Protein AF-N4XD09-F1 (afdb_monomer_lite)

Sequence (118 aa):
MFLLEDLKALATVKLQQNLQDLWASESFPECVREVYATTLENDCAMRSAVIEVATEHVSELGRKILFKDLIREGGDFPVDYFTNVVFPQRP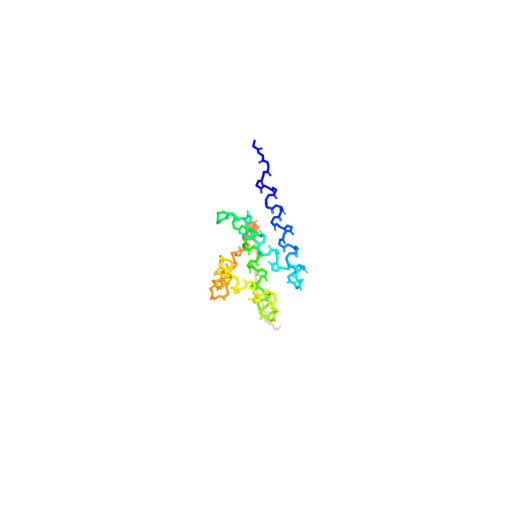AGSTHSQPSGLFGSTLGGTNRTHPTWR

Organism: Cochliobolus heterostrophus (strain C4 / ATCC 48331 / race T) (NCBI:txid665024)

pLDDT: mean 79.76, std 20.69, range [39.84, 96.56]

Radius of gyration: 25.84 Å; chains: 1; bounding box: 58×30×82 Å

Structure (mmCIF, N/CA/C/O backbone):
data_AF-N4XD09-F1
#
_entry.id   AF-N4XD09-F1
#
loop_
_atom_site.group_PDB
_atom_site.id
_atom_site.type_symbol
_atom_site.label_atom_id
_atom_site.label_alt_id
_atom_site.label_comp_id
_atom_site.label_asym_id
_atom_site.label_entity_id
_atom_site.label_seq_id
_atom_site.pdbx_PDB_ins_code
_atom_site.Cartn_x
_atom_site.Cartn_y
_atom_site.Cartn_z
_atom_site.occupancy
_atom_site.B_iso_or_equiv
_atom_site.auth_seq_id
_atom_site.auth_comp_id
_atom_site.auth_asym_id
_atom_site.auth_atom_id
_atom_site.pdbx_PDB_model_num
ATOM 1 N N . MET A 1 1 ? 26.152 14.742 -10.074 1.00 54.75 1 MET A N 1
ATOM 2 C CA . MET A 1 1 ? 25.471 13.715 -9.260 1.00 54.75 1 MET A CA 1
ATOM 3 C C . MET A 1 1 ? 24.268 14.393 -8.632 1.00 54.75 1 MET A C 1
ATOM 5 O O . MET A 1 1 ? 24.457 15.410 -7.981 1.00 54.75 1 MET A O 1
ATOM 9 N N . PHE A 1 2 ? 23.051 13.954 -8.946 1.00 59.62 2 PHE A N 1
ATOM 10 C CA . PHE A 1 2 ? 21.833 14.573 -8.412 1.00 59.62 2 PHE A CA 1
ATOM 11 C C . PHE A 1 2 ? 21.530 13.975 -7.027 1.00 59.62 2 PHE A C 1
ATOM 13 O O . PHE A 1 2 ? 21.735 12.778 -6.845 1.00 59.62 2 PHE A O 1
ATOM 20 N N . LEU A 1 3 ? 21.050 14.782 -6.072 1.00 70.50 3 LEU A N 1
ATOM 21 C CA . LEU A 1 3 ? 20.644 14.384 -4.703 1.00 70.50 3 LEU A CA 1
ATOM 22 C C . LEU A 1 3 ? 19.355 13.527 -4.686 1.00 70.50 3 LEU A C 1
ATOM 24 O O . LEU A 1 3 ? 18.468 13.714 -3.858 1.00 70.50 3 LEU A O 1
ATOM 28 N N . LEU A 1 4 ? 19.198 12.629 -5.660 1.00 79.88 4 LEU A N 1
ATOM 29 C CA . LEU A 1 4 ? 17.957 11.887 -5.877 1.00 79.88 4 LEU A CA 1
ATOM 30 C C . LEU A 1 4 ? 17.705 10.850 -4.783 1.00 79.88 4 LEU A C 1
ATOM 32 O O . LEU A 1 4 ? 16.552 10.648 -4.420 1.00 79.88 4 LEU A O 1
ATOM 36 N N . GLU A 1 5 ? 18.753 10.250 -4.218 1.00 83.56 5 GLU A N 1
ATOM 37 C CA . GLU A 1 5 ? 18.604 9.246 -3.156 1.00 83.56 5 GLU A CA 1
ATOM 38 C C . GLU A 1 5 ? 18.064 9.859 -1.858 1.00 83.56 5 GLU A C 1
ATOM 40 O O . GLU A 1 5 ? 17.092 9.357 -1.295 1.00 83.56 5 GLU A O 1
ATOM 45 N N . ASP A 1 6 ? 18.599 11.008 -1.434 1.00 85.75 6 ASP A N 1
ATOM 46 C CA . ASP A 1 6 ? 18.105 11.712 -0.243 1.00 85.75 6 ASP A CA 1
ATOM 47 C C . ASP A 1 6 ? 16.664 12.206 -0.438 1.00 85.75 6 ASP A C 1
ATOM 49 O O . ASP A 1 6 ? 15.851 12.179 0.489 1.00 85.75 6 ASP A O 1
ATOM 53 N N . LEU A 1 7 ? 16.316 12.617 -1.663 1.00 88.00 7 LEU A N 1
ATOM 54 C CA . LEU A 1 7 ? 14.951 13.008 -1.999 1.00 88.00 7 LEU A CA 1
ATOM 55 C C . LEU A 1 7 ? 13.988 11.815 -1.948 1.00 88.00 7 LEU A C 1
ATOM 57 O O . LEU A 1 7 ? 12.892 11.954 -1.406 1.00 88.00 7 LEU A O 1
ATOM 61 N N . LYS A 1 8 ? 14.382 10.650 -2.477 1.00 86.81 8 LYS A N 1
ATOM 62 C CA . LYS A 1 8 ? 13.588 9.414 -2.402 1.00 86.81 8 LYS A CA 1
ATOM 63 C C . LYS A 1 8 ? 13.378 8.970 -0.960 1.00 86.81 8 LYS A C 1
ATOM 65 O O . LYS A 1 8 ? 12.253 8.638 -0.585 1.00 86.81 8 LYS A O 1
ATOM 70 N N . ALA A 1 9 ? 14.432 9.013 -0.147 1.00 88.56 9 ALA A N 1
ATOM 71 C CA . ALA A 1 9 ? 14.349 8.695 1.272 1.00 88.56 9 ALA A CA 1
ATOM 72 C C . ALA A 1 9 ? 13.366 9.636 1.985 1.00 88.56 9 ALA A C 1
ATOM 74 O O . ALA A 1 9 ? 12.435 9.175 2.645 1.00 88.56 9 ALA A O 1
ATOM 75 N N . LEU A 1 10 ? 13.495 10.951 1.775 1.00 90.75 10 LEU A N 1
ATOM 76 C CA . LEU A 1 10 ? 12.583 11.938 2.355 1.00 90.75 10 LEU A CA 1
ATOM 77 C C . LEU A 1 10 ? 11.135 11.744 1.878 1.00 90.75 10 LEU A C 1
ATOM 79 O O . LEU A 1 10 ? 10.208 11.819 2.682 1.00 90.75 10 LEU A O 1
ATOM 83 N N . ALA A 1 11 ? 10.926 11.488 0.586 1.00 90.44 11 ALA A N 1
ATOM 84 C CA . ALA A 1 11 ? 9.601 11.230 0.031 1.00 90.44 11 ALA A CA 1
ATOM 85 C C . ALA A 1 11 ? 8.970 9.967 0.634 1.00 90.44 11 ALA A C 1
ATOM 87 O O . ALA A 1 11 ? 7.790 9.987 0.974 1.00 90.44 11 ALA A O 1
ATOM 88 N N . THR A 1 12 ? 9.761 8.910 0.833 1.00 91.62 12 THR A N 1
ATOM 89 C CA . THR A 1 12 ? 9.307 7.658 1.453 1.00 91.62 12 THR A CA 1
ATOM 90 C C . THR A 1 12 ? 8.887 7.879 2.902 1.00 91.62 12 THR A C 1
ATOM 92 O O . THR A 1 12 ? 7.807 7.444 3.287 1.00 91.62 12 THR A O 1
ATOM 95 N N . VAL A 1 13 ? 9.673 8.625 3.685 1.00 92.88 13 VAL A N 1
ATOM 96 C CA . VAL A 1 13 ? 9.310 8.969 5.072 1.00 92.88 13 VAL A CA 1
ATOM 97 C C . VAL A 1 13 ? 7.992 9.746 5.116 1.00 92.88 13 VAL A C 1
ATOM 99 O O . VAL A 1 13 ? 7.105 9.430 5.908 1.00 92.88 13 VAL A O 1
ATOM 102 N N . LYS A 1 14 ? 7.821 10.737 4.232 1.00 94.38 14 LYS A N 1
ATOM 103 C CA . LYS A 1 14 ? 6.578 11.522 4.161 1.00 94.38 14 LYS A CA 1
ATOM 104 C C . LYS A 1 14 ? 5.388 10.673 3.716 1.00 94.38 14 LYS A C 1
ATOM 106 O O . LYS A 1 14 ? 4.284 10.876 4.211 1.00 94.38 14 LYS A O 1
ATOM 111 N N . LEU A 1 15 ? 5.599 9.733 2.795 1.00 93.44 15 LEU A 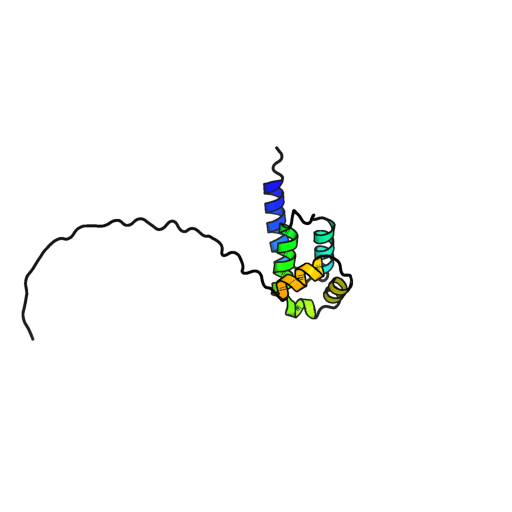N 1
ATOM 112 C CA . LEU A 1 15 ? 4.575 8.780 2.383 1.00 93.44 15 LEU A CA 1
ATOM 113 C C . LEU A 1 15 ? 4.166 7.885 3.555 1.00 93.44 15 LEU A C 1
ATOM 115 O O . LEU A 1 15 ? 2.979 7.791 3.833 1.00 93.44 15 LEU A O 1
ATOM 119 N N . GLN A 1 16 ? 5.124 7.289 4.269 1.00 93.62 16 GLN A N 1
ATOM 120 C CA . GLN A 1 16 ? 4.854 6.419 5.417 1.00 93.62 16 GLN A CA 1
ATOM 121 C C . GLN A 1 16 ? 4.022 7.139 6.484 1.00 93.62 16 GLN A C 1
ATOM 123 O O . GLN A 1 16 ? 3.039 6.587 6.969 1.00 93.62 16 GLN A O 1
ATOM 128 N N . GLN A 1 17 ? 4.356 8.396 6.787 1.00 94.94 17 GLN A N 1
ATOM 129 C CA . GLN A 1 17 ? 3.587 9.199 7.734 1.00 94.94 17 GLN A CA 1
ATOM 130 C C . GLN A 1 17 ? 2.149 9.446 7.254 1.00 94.94 17 GLN A C 1
ATOM 132 O O . GLN A 1 17 ? 1.204 9.221 8.002 1.00 94.94 17 GLN A O 1
ATOM 137 N N . ASN A 1 18 ? 1.963 9.816 5.983 1.00 95.00 18 ASN A N 1
ATOM 138 C CA . ASN A 1 18 ? 0.621 9.982 5.420 1.00 95.00 18 ASN A CA 1
ATOM 139 C C . ASN A 1 18 ? -0.174 8.669 5.391 1.00 95.00 18 ASN A C 1
ATOM 141 O O . ASN A 1 18 ? -1.383 8.693 5.596 1.00 95.00 18 ASN A O 1
ATOM 145 N N . LEU A 1 19 ? 0.473 7.530 5.127 1.00 95.56 19 LEU A N 1
ATOM 146 C CA . LEU A 1 19 ? -0.186 6.224 5.138 1.00 95.56 19 LEU A CA 1
ATOM 147 C C . LEU A 1 19 ? -0.684 5.879 6.547 1.00 95.56 19 LEU A C 1
ATOM 149 O O . LEU A 1 19 ? -1.818 5.432 6.682 1.00 95.56 19 LEU A O 1
ATOM 153 N N . GLN A 1 20 ? 0.114 6.150 7.582 1.00 94.19 20 GLN A N 1
ATOM 154 C CA . GLN A 1 20 ? -0.280 5.961 8.982 1.00 94.19 20 GLN A CA 1
ATOM 155 C C . GLN A 1 20 ? -1.472 6.847 9.388 1.00 94.19 20 GLN A C 1
ATOM 157 O O . GLN A 1 20 ? -2.361 6.401 10.109 1.00 94.19 20 GLN A O 1
ATOM 162 N N . ASP A 1 21 ? -1.555 8.072 8.870 1.00 94.38 21 ASP A N 1
ATOM 163 C CA . ASP A 1 21 ? -2.669 8.977 9.179 1.00 94.38 21 ASP A CA 1
ATOM 164 C C . ASP A 1 21 ? -3.935 8.682 8.346 1.00 94.38 21 ASP A C 1
ATOM 166 O O . ASP A 1 21 ? -5.057 8.947 8.785 1.00 94.38 21 ASP A O 1
ATOM 170 N N . LEU A 1 22 ? -3.775 8.149 7.127 1.00 95.62 22 LEU A N 1
ATOM 171 C CA . LEU A 1 22 ? -4.838 8.075 6.114 1.00 95.62 22 LEU A CA 1
ATOM 172 C C . LEU A 1 22 ? -5.170 6.655 5.634 1.00 95.62 22 LEU A C 1
ATOM 174 O O . LEU A 1 22 ? -5.941 6.513 4.681 1.00 95.62 22 LEU A O 1
ATOM 178 N N . TRP A 1 23 ? -4.678 5.593 6.279 1.00 95.69 23 TRP A N 1
ATOM 179 C CA . TRP A 1 23 ? -5.008 4.205 5.904 1.00 95.69 23 TRP A CA 1
ATOM 180 C C . TRP A 1 23 ? -6.521 3.927 5.925 1.00 95.69 23 TRP A C 1
ATOM 182 O O . TRP A 1 23 ? -7.046 3.130 5.143 1.00 95.69 23 TRP A O 1
ATOM 192 N N . ALA A 1 24 ? -7.254 4.614 6.806 1.00 93.31 24 ALA A N 1
ATOM 193 C CA . ALA A 1 24 ? -8.700 4.493 6.939 1.00 93.31 24 ALA A CA 1
ATOM 194 C C . ALA A 1 24 ? -9.477 5.310 5.890 1.00 93.31 24 ALA A C 1
ATOM 196 O O . ALA A 1 24 ? -10.703 5.189 5.818 1.00 93.31 24 ALA A O 1
ATOM 197 N N . SER A 1 25 ? -8.802 6.089 5.045 1.00 95.62 25 SER A N 1
ATOM 198 C CA . SER A 1 25 ? -9.429 6.817 3.941 1.00 95.62 25 SER A CA 1
ATOM 199 C C . SER A 1 25 ? -9.980 5.862 2.875 1.00 95.62 25 SER A C 1
ATOM 201 O O . SER A 1 25 ? -9.555 4.709 2.748 1.00 95.62 25 SER A O 1
ATOM 203 N N . GLU A 1 26 ? -10.943 6.340 2.091 1.00 93.31 26 GLU A N 1
ATOM 204 C CA . GLU A 1 26 ? -11.386 5.664 0.867 1.00 93.31 26 GLU A CA 1
ATOM 205 C C . GLU A 1 26 ? -10.335 5.741 -0.241 1.00 93.31 26 GLU A C 1
ATOM 207 O O . GLU A 1 26 ? -10.334 4.874 -1.097 1.00 93.31 26 GLU A O 1
ATOM 212 N N . SER A 1 27 ? -9.412 6.710 -0.177 1.00 94.12 27 SER A N 1
ATOM 213 C CA . SER A 1 27 ? -8.328 6.912 -1.152 1.00 94.12 27 SER A CA 1
ATOM 214 C C . SER A 1 27 ? -7.108 6.011 -0.944 1.00 94.12 27 SER A C 1
ATOM 216 O O . SER A 1 27 ? -6.137 6.091 -1.698 1.00 94.12 27 SER A O 1
ATOM 218 N N . PHE A 1 28 ? -7.089 5.217 0.130 1.00 95.62 28 PHE A N 1
ATOM 219 C CA . PHE A 1 28 ? -5.954 4.352 0.438 1.00 95.62 28 PHE A CA 1
ATOM 220 C C . PHE A 1 28 ? -5.701 3.310 -0.669 1.00 95.62 28 PHE A C 1
ATOM 222 O O . PHE A 1 28 ? -4.561 3.221 -1.121 1.00 95.62 28 PHE A O 1
ATOM 229 N N . PRO A 1 29 ? -6.711 2.582 -1.192 1.00 95.56 29 PRO A N 1
ATOM 230 C CA . PRO A 1 29 ? -6.513 1.645 -2.298 1.00 95.56 29 PRO A CA 1
ATOM 231 C C . PRO A 1 29 ? -5.973 2.296 -3.577 1.00 95.56 29 PRO A C 1
ATOM 233 O O . PRO A 1 29 ? -5.094 1.726 -4.219 1.00 95.56 29 PRO A O 1
ATOM 236 N N . GLU A 1 30 ? -6.432 3.501 -3.932 1.00 95.50 30 GLU A N 1
ATOM 237 C CA . GLU A 1 30 ? -5.870 4.273 -5.048 1.00 95.50 30 GLU A CA 1
ATOM 238 C C . GLU A 1 30 ? -4.383 4.565 -4.836 1.00 95.50 30 GLU A C 1
ATOM 240 O O . GLU A 1 30 ? -3.593 4.427 -5.768 1.00 95.50 30 GLU A O 1
ATOM 245 N N . CYS A 1 31 ? -3.991 4.931 -3.614 1.00 95.69 31 CYS A N 1
ATOM 246 C CA . CYS A 1 31 ? -2.589 5.161 -3.277 1.00 95.69 31 CYS A CA 1
ATOM 247 C C . CYS A 1 31 ? -1.755 3.884 -3.434 1.00 95.69 31 CYS A C 1
ATOM 249 O O . CYS A 1 31 ? -0.678 3.937 -4.025 1.00 95.69 31 CYS A O 1
ATOM 251 N N . VAL A 1 32 ? -2.267 2.732 -2.983 1.00 95.88 32 VAL A N 1
ATOM 252 C CA . VAL A 1 32 ? -1.597 1.439 -3.188 1.00 95.88 32 VAL A CA 1
ATOM 253 C C . VAL A 1 32 ? -1.397 1.159 -4.676 1.00 95.88 32 VAL A C 1
ATOM 255 O O . VAL A 1 32 ? -0.286 0.814 -5.084 1.00 95.88 32 VAL A O 1
ATOM 258 N N . ARG A 1 33 ? -2.439 1.355 -5.496 1.00 95.38 33 ARG A N 1
ATOM 259 C CA . ARG A 1 33 ? -2.346 1.177 -6.951 1.00 95.38 33 ARG A CA 1
ATOM 260 C C . ARG A 1 33 ? -1.268 2.060 -7.564 1.00 95.38 33 ARG A C 1
ATOM 262 O O . ARG A 1 33 ? -0.454 1.564 -8.335 1.00 95.38 33 ARG A O 1
ATOM 269 N N . GLU A 1 34 ? -1.233 3.338 -7.201 1.00 95.06 34 GLU A N 1
ATOM 270 C CA . GLU A 1 34 ? -0.248 4.282 -7.734 1.00 95.06 34 GLU A CA 1
ATOM 271 C C . GLU A 1 34 ? 1.179 3.896 -7.333 1.00 95.06 34 GLU A C 1
ATOM 273 O O . GLU A 1 34 ? 2.080 3.884 -8.173 1.00 95.06 34 GLU A O 1
ATOM 278 N N . VAL A 1 35 ? 1.393 3.514 -6.069 1.00 94.31 35 VAL A N 1
ATOM 279 C CA 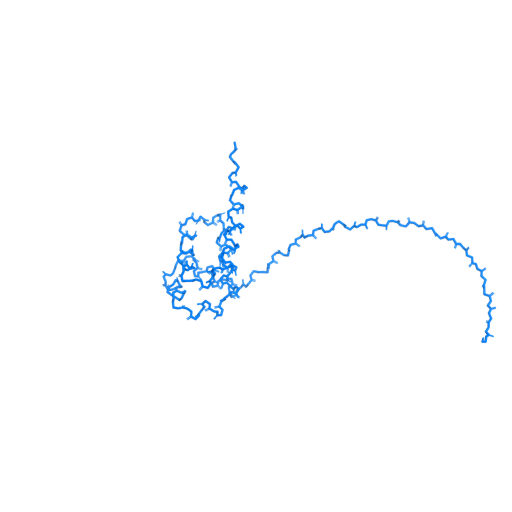. VAL A 1 35 ? 2.707 3.063 -5.592 1.00 94.31 35 VAL A CA 1
ATOM 280 C C . VAL A 1 35 ? 3.167 1.854 -6.398 1.00 94.31 35 VAL A C 1
ATOM 282 O O . VAL A 1 35 ? 4.277 1.861 -6.924 1.00 94.31 35 VAL A O 1
ATOM 285 N N . TYR A 1 36 ? 2.319 0.841 -6.567 1.00 94.19 36 TYR A N 1
ATOM 286 C CA . TYR A 1 36 ? 2.680 -0.364 -7.316 1.00 94.19 36 TYR A CA 1
ATOM 287 C C . TYR A 1 36 ? 2.820 -0.132 -8.828 1.00 94.19 36 TYR A C 1
ATOM 289 O O . TYR A 1 36 ? 3.619 -0.812 -9.467 1.00 94.19 36 TYR A O 1
ATOM 297 N N . ALA A 1 37 ? 2.116 0.849 -9.395 1.00 92.62 37 ALA A N 1
ATOM 298 C CA . ALA A 1 37 ? 2.243 1.218 -10.804 1.00 92.62 37 ALA A CA 1
ATOM 299 C C . ALA A 1 37 ? 3.520 2.021 -11.111 1.00 92.62 37 ALA A C 1
ATOM 301 O O . ALA A 1 37 ? 4.056 1.925 -12.214 1.00 92.62 37 ALA A O 1
ATOM 302 N N . THR A 1 38 ? 4.005 2.821 -10.156 1.00 90.31 38 THR A N 1
ATOM 303 C CA . THR A 1 38 ? 5.111 3.774 -10.374 1.00 90.31 38 THR A CA 1
ATOM 304 C C . THR A 1 38 ? 6.455 3.320 -9.817 1.00 90.31 38 THR A C 1
ATOM 306 O O . THR A 1 38 ? 7.496 3.832 -10.235 1.00 90.31 38 THR A O 1
ATOM 309 N N . THR A 1 39 ? 6.464 2.357 -8.897 1.00 87.62 39 THR A N 1
ATOM 310 C CA . THR A 1 39 ? 7.697 1.822 -8.307 1.00 87.62 39 THR A CA 1
ATOM 311 C C . THR A 1 39 ? 8.106 0.526 -8.989 1.00 87.62 39 THR A C 1
ATOM 313 O O . THR A 1 39 ? 7.291 -0.371 -9.197 1.00 87.62 39 THR A O 1
ATOM 316 N N . LEU A 1 40 ? 9.387 0.426 -9.341 1.00 79.75 40 LEU A N 1
ATOM 317 C CA . LEU A 1 40 ? 9.980 -0.808 -9.851 1.00 79.75 40 LEU A CA 1
ATOM 318 C C . LEU A 1 40 ? 10.249 -1.773 -8.692 1.00 79.75 40 LEU A C 1
ATOM 320 O O . LEU A 1 40 ? 10.513 -1.342 -7.574 1.00 79.75 40 LEU A O 1
ATOM 324 N N . GLU A 1 41 ? 10.299 -3.071 -8.982 1.00 74.19 41 GLU A N 1
ATOM 325 C CA . GLU A 1 41 ? 10.596 -4.134 -8.005 1.00 74.19 41 GLU A CA 1
ATOM 326 C C . GLU A 1 41 ? 11.968 -3.986 -7.315 1.00 74.19 41 GLU A C 1
ATOM 328 O O . GLU A 1 41 ? 12.203 -4.555 -6.261 1.00 74.19 41 GLU A O 1
ATOM 333 N N . ASN A 1 42 ? 12.888 -3.193 -7.870 1.00 71.44 42 ASN A N 1
ATOM 334 C CA . ASN A 1 42 ? 14.184 -2.921 -7.236 1.00 71.44 42 ASN A CA 1
ATOM 335 C C . ASN A 1 42 ? 14.157 -1.714 -6.275 1.00 71.44 42 ASN A C 1
ATOM 337 O O . ASN A 1 42 ? 15.122 -1.503 -5.544 1.00 71.44 42 ASN A O 1
ATOM 341 N N . ASP A 1 43 ? 13.085 -0.913 -6.279 1.00 72.75 43 ASP A N 1
ATOM 342 C CA . ASP A 1 43 ? 12.908 0.283 -5.441 1.00 72.75 43 ASP A CA 1
ATOM 343 C C . ASP A 1 43 ? 11.713 0.076 -4.492 1.00 72.75 43 ASP A C 1
ATOM 345 O O . ASP A 1 43 ? 10.640 0.670 -4.622 1.00 72.75 43 ASP A O 1
ATOM 349 N N . CYS A 1 44 ? 11.890 -0.862 -3.556 1.00 82.88 44 CYS A N 1
ATOM 350 C CA . CYS A 1 44 ? 10.812 -1.382 -2.712 1.00 82.88 44 CYS A CA 1
ATOM 351 C C . CYS A 1 44 ? 10.447 -0.507 -1.516 1.00 82.88 44 CYS A C 1
ATOM 353 O O . CYS A 1 44 ? 9.516 -0.858 -0.803 1.00 82.88 44 CYS A O 1
ATOM 355 N N . ALA A 1 45 ? 11.144 0.598 -1.239 1.00 90.12 45 ALA A N 1
ATOM 356 C CA . ALA A 1 45 ? 10.971 1.307 0.033 1.00 90.12 45 ALA A CA 1
ATOM 357 C C . ALA A 1 45 ? 9.523 1.798 0.239 1.00 90.12 45 ALA A C 1
ATOM 359 O O . ALA A 1 45 ? 8.941 1.608 1.308 1.00 90.12 45 ALA A O 1
ATOM 360 N N . MET A 1 46 ? 8.905 2.347 -0.811 1.00 91.56 46 MET A N 1
ATOM 361 C CA . MET A 1 46 ? 7.502 2.773 -0.771 1.00 91.56 46 MET A CA 1
ATOM 362 C C . MET A 1 46 ? 6.525 1.589 -0.741 1.00 91.56 46 MET A C 1
ATOM 364 O O . MET A 1 46 ? 5.531 1.652 -0.019 1.00 91.56 46 MET A O 1
ATOM 368 N N . ARG A 1 47 ? 6.811 0.497 -1.471 1.00 94.00 47 ARG A N 1
ATOM 369 C CA . ARG A 1 47 ? 5.996 -0.734 -1.426 1.00 94.00 47 ARG A CA 1
ATOM 370 C C . ARG A 1 47 ? 6.002 -1.333 -0.019 1.00 94.00 47 ARG A C 1
ATOM 372 O O . ARG A 1 47 ? 4.942 -1.617 0.527 1.00 94.00 47 ARG A O 1
ATOM 379 N N . SER A 1 48 ? 7.174 -1.422 0.608 1.00 92.94 48 SER A N 1
ATOM 380 C CA . SER A 1 48 ? 7.337 -1.880 1.988 1.00 92.94 48 SER A CA 1
ATOM 381 C C . SER A 1 48 ? 6.547 -1.022 2.972 1.00 92.94 48 SER A C 1
ATOM 383 O O . SER A 1 48 ? 5.861 -1.579 3.821 1.00 92.94 48 SER A O 1
ATOM 385 N N . ALA A 1 49 ? 6.576 0.309 2.833 1.00 93.75 49 ALA A N 1
ATOM 386 C CA . ALA A 1 49 ? 5.801 1.205 3.695 1.00 93.75 49 ALA A CA 1
ATOM 387 C C . ALA A 1 49 ? 4.283 0.973 3.567 1.00 93.75 49 ALA A C 1
ATOM 389 O O . ALA A 1 49 ? 3.569 0.951 4.567 1.00 93.75 49 ALA A O 1
ATOM 390 N N . VAL A 1 50 ? 3.783 0.756 2.345 1.00 95.25 50 VAL A N 1
ATOM 391 C CA . VAL A 1 50 ? 2.372 0.408 2.109 1.00 95.25 50 VAL A CA 1
ATOM 392 C C . VAL A 1 50 ? 2.013 -0.927 2.757 1.00 95.25 50 VAL A C 1
ATOM 394 O O . VAL A 1 50 ? 0.979 -1.030 3.419 1.00 95.25 50 VAL A O 1
ATOM 397 N N . ILE A 1 51 ? 2.855 -1.945 2.575 1.00 95.38 51 ILE A N 1
ATOM 398 C CA . ILE A 1 51 ? 2.631 -3.280 3.132 1.00 95.38 51 ILE A CA 1
ATOM 399 C C . ILE A 1 51 ? 2.642 -3.245 4.658 1.00 95.38 51 ILE A C 1
ATOM 401 O O . ILE A 1 51 ? 1.741 -3.808 5.271 1.00 95.38 51 ILE A O 1
ATOM 405 N N . GLU A 1 52 ? 3.600 -2.550 5.268 1.00 94.25 52 GLU A N 1
ATOM 406 C CA . GLU A 1 52 ? 3.693 -2.393 6.720 1.00 94.25 52 GLU A CA 1
ATOM 407 C C . GLU A 1 52 ? 2.375 -1.853 7.290 1.00 94.25 52 GLU A C 1
ATOM 409 O O . GLU A 1 52 ? 1.721 -2.539 8.076 1.00 94.25 52 GLU A O 1
ATOM 414 N N . VAL A 1 53 ? 1.900 -0.712 6.782 1.00 95.19 53 VAL A N 1
ATOM 415 C CA . VAL A 1 53 ? 0.637 -0.093 7.220 1.00 95.19 53 VAL A CA 1
ATOM 416 C C . VAL A 1 53 ? -0.566 -1.004 6.952 1.00 95.19 53 VAL A C 1
ATOM 418 O O . VAL A 1 53 ? -1.444 -1.172 7.799 1.00 95.19 53 VAL A O 1
ATOM 421 N N . ALA A 1 54 ? -0.622 -1.643 5.780 1.00 95.56 54 ALA A N 1
ATOM 422 C CA . ALA A 1 54 ? -1.729 -2.530 5.442 1.00 95.56 54 ALA A CA 1
ATOM 423 C C . ALA A 1 54 ? -1.782 -3.775 6.347 1.00 95.56 54 ALA A C 1
ATOM 425 O O . ALA A 1 54 ? -2.868 -4.290 6.641 1.00 95.56 54 ALA A O 1
ATOM 426 N N . THR A 1 55 ? -0.621 -4.297 6.750 1.00 95.00 55 THR A N 1
ATOM 427 C CA . THR A 1 55 ? -0.515 -5.464 7.638 1.00 95.00 55 THR A CA 1
ATOM 428 C C . THR A 1 55 ? -0.830 -5.099 9.082 1.00 95.00 55 THR A C 1
ATOM 430 O O . THR A 1 55 ? -1.540 -5.853 9.746 1.00 95.00 55 THR A O 1
ATOM 433 N N . GLU A 1 56 ? -0.410 -3.917 9.537 1.00 94.88 56 GLU A N 1
ATOM 434 C CA . GLU A 1 56 ? -0.755 -3.366 10.850 1.00 94.88 56 GLU A CA 1
ATOM 435 C C . GLU A 1 56 ? -2.279 -3.238 11.024 1.00 94.88 56 GLU A C 1
ATOM 437 O O . GLU A 1 56 ? -2.835 -3.646 12.046 1.00 94.88 56 GLU A O 1
ATOM 442 N N . HIS A 1 57 ? -2.983 -2.790 9.979 1.00 95.25 57 HIS A N 1
ATOM 443 C CA . HIS A 1 57 ? -4.436 -2.583 9.994 1.00 95.25 57 HIS A CA 1
ATOM 444 C C . HIS A 1 57 ? -5.250 -3.687 9.290 1.00 95.25 57 HIS A C 1
ATOM 446 O O . HIS A 1 57 ? -6.410 -3.471 8.918 1.00 95.25 57 HIS A O 1
ATOM 452 N N . VAL A 1 58 ? -4.694 -4.898 9.139 1.00 94.19 58 VAL A N 1
ATOM 453 C CA . VAL A 1 58 ? -5.301 -6.020 8.384 1.00 94.19 58 VAL A CA 1
ATOM 454 C C . VAL A 1 58 ? -6.750 -6.317 8.769 1.00 94.19 58 VAL A C 1
ATOM 456 O O . VAL A 1 58 ? -7.607 -6.514 7.906 1.00 94.19 58 VAL A O 1
ATOM 459 N N . SER A 1 59 ? -7.058 -6.311 10.067 1.00 93.19 59 SER A N 1
ATOM 460 C CA . SER A 1 59 ? -8.394 -6.653 10.566 1.00 93.19 59 SER A CA 1
ATOM 461 C C . SER A 1 59 ? -9.455 -5.634 10.152 1.00 93.19 59 SER A C 1
ATOM 463 O O . SER A 1 59 ? -10.622 -5.989 9.985 1.00 93.19 59 SER A O 1
ATOM 465 N N . GLU A 1 60 ? -9.071 -4.368 10.014 1.00 95.56 60 GLU A N 1
ATOM 466 C CA . GLU A 1 60 ? -9.978 -3.266 9.698 1.00 95.56 60 GLU A CA 1
ATOM 467 C C . GLU A 1 60 ? -10.104 -3.079 8.192 1.00 95.56 60 GLU A C 1
ATOM 469 O O . GLU A 1 60 ? -11.219 -3.051 7.664 1.00 95.56 60 GLU A O 1
ATOM 474 N N . LEU A 1 61 ? -8.968 -3.072 7.493 1.00 95.06 61 LEU A N 1
ATOM 475 C CA . LEU A 1 61 ? -8.914 -3.042 6.035 1.00 95.06 61 LEU A CA 1
ATOM 476 C C . LEU A 1 61 ? -9.649 -4.239 5.425 1.00 95.06 61 LEU A C 1
ATOM 478 O O . LEU A 1 61 ? -10.461 -4.061 4.519 1.00 95.06 61 LEU A O 1
ATOM 482 N N . GLY A 1 62 ? -9.493 -5.435 5.997 1.00 92.25 62 GLY A N 1
ATOM 483 C CA . GLY A 1 62 ? -10.183 -6.648 5.559 1.00 92.25 62 GLY A CA 1
ATOM 484 C C . GLY A 1 62 ? -11.714 -6.600 5.665 1.00 92.25 62 GLY A C 1
ATOM 485 O O . GLY A 1 62 ? -12.387 -7.468 5.110 1.00 92.25 62 GLY A O 1
ATOM 486 N N . ARG A 1 63 ? -12.307 -5.603 6.338 1.00 94.19 63 ARG A N 1
ATOM 487 C CA . ARG A 1 63 ? -13.767 -5.388 6.357 1.00 94.19 63 ARG A CA 1
ATOM 488 C C . ARG A 1 63 ? -14.241 -4.416 5.277 1.00 94.19 63 ARG A C 1
ATOM 490 O O . ARG A 1 63 ? -15.415 -4.468 4.914 1.00 94.19 63 ARG A O 1
ATOM 497 N N . LYS A 1 64 ? -13.358 -3.571 4.740 1.00 95.06 64 LYS A N 1
ATOM 498 C CA . LYS A 1 64 ? -13.703 -2.538 3.754 1.00 95.06 64 LYS A CA 1
ATOM 499 C C . LYS A 1 64 ? -13.859 -3.148 2.364 1.00 95.06 64 LYS A C 1
ATOM 501 O O . LYS A 1 64 ? -13.012 -3.914 1.914 1.00 95.06 64 LYS A O 1
ATOM 506 N N . ILE A 1 65 ? -14.939 -2.782 1.673 1.00 95.12 65 ILE A N 1
ATOM 507 C CA . ILE A 1 65 ? -15.244 -3.291 0.327 1.00 95.12 65 ILE A CA 1
ATOM 508 C C . ILE A 1 65 ? -14.151 -2.872 -0.663 1.00 95.12 65 ILE A C 1
ATOM 510 O O . ILE A 1 65 ? -13.586 -3.736 -1.318 1.00 95.12 65 ILE A O 1
ATOM 514 N N . LEU A 1 66 ? -13.759 -1.593 -0.657 1.00 94.25 66 LEU A N 1
ATOM 515 C CA . LEU A 1 66 ? -12.723 -1.063 -1.556 1.00 94.25 66 LEU A CA 1
ATOM 516 C C . LEU A 1 66 ? -11.379 -1.792 -1.418 1.00 94.25 66 LEU A C 1
ATOM 518 O O . LEU A 1 66 ? -10.700 -2.051 -2.405 1.00 94.25 66 LEU A O 1
ATOM 522 N N . PHE A 1 67 ? -11.003 -2.175 -0.194 1.00 95.44 67 PHE A N 1
ATOM 523 C CA . PHE A 1 67 ? -9.772 -2.931 0.024 1.00 95.44 67 PHE A CA 1
ATOM 524 C C . PHE A 1 67 ? -9.899 -4.381 -0.463 1.00 95.44 67 PHE A C 1
ATOM 526 O O . PHE A 1 67 ? -8.965 -4.924 -1.039 1.00 95.44 67 PHE A O 1
ATOM 533 N N . LYS A 1 68 ? -11.065 -5.018 -0.299 1.00 95.75 68 LYS A N 1
ATOM 534 C CA . LYS A 1 68 ? -11.316 -6.346 -0.887 1.00 95.75 68 LYS A CA 1
ATOM 535 C C . LYS A 1 68 ? -11.293 -6.313 -2.410 1.00 95.75 68 LYS A C 1
ATOM 537 O O . LYS A 1 68 ? -10.835 -7.279 -3.013 1.00 95.75 68 LYS A O 1
ATOM 542 N N . ASP A 1 69 ? -11.792 -5.242 -3.015 1.00 96.50 69 ASP A N 1
ATOM 543 C CA . ASP A 1 69 ? -11.774 -5.077 -4.465 1.00 96.50 69 ASP A CA 1
ATOM 544 C C . ASP A 1 69 ? -10.335 -4.925 -4.970 1.00 96.50 69 ASP A C 1
ATOM 546 O O . ASP A 1 69 ? -9.955 -5.662 -5.874 1.00 96.50 69 ASP A O 1
ATOM 550 N N . LEU A 1 70 ? -9.488 -4.155 -4.276 1.00 95.62 70 LEU A N 1
ATOM 551 C CA . LEU A 1 70 ? -8.042 -4.109 -4.535 1.00 95.62 70 LEU A CA 1
ATOM 552 C C . LEU A 1 70 ? -7.381 -5.501 -4.485 1.00 95.62 70 LEU A C 1
ATOM 554 O O . LEU A 1 70 ? -6.560 -5.834 -5.332 1.00 95.62 70 LEU A O 1
ATOM 558 N N . ILE A 1 71 ? -7.750 -6.352 -3.521 1.00 96.38 71 ILE A N 1
ATOM 559 C CA . ILE A 1 71 ? -7.227 -7.729 -3.453 1.00 96.38 71 ILE A CA 1
ATOM 560 C C . ILE A 1 71 ? -7.721 -8.587 -4.631 1.00 96.38 71 ILE A C 1
ATOM 562 O O . ILE A 1 71 ? -6.986 -9.441 -5.126 1.00 96.38 71 ILE A O 1
ATOM 566 N N . ARG A 1 72 ? -8.958 -8.371 -5.090 1.00 96.56 72 ARG A N 1
ATOM 567 C CA . ARG A 1 72 ? -9.566 -9.102 -6.215 1.00 96.56 72 ARG A CA 1
ATOM 568 C C . ARG A 1 72 ? -9.032 -8.672 -7.576 1.00 96.56 72 ARG A C 1
ATOM 570 O O . ARG A 1 72 ? -9.039 -9.496 -8.486 1.00 96.56 72 ARG A O 1
ATOM 577 N N . GLU A 1 73 ? -8.597 -7.421 -7.712 1.00 94.75 73 GLU A N 1
ATOM 578 C CA . GLU A 1 73 ? -7.923 -6.912 -8.914 1.00 94.75 73 GLU A CA 1
ATOM 579 C C . GLU A 1 73 ? -6.656 -7.726 -9.233 1.00 94.75 73 GLU A C 1
ATOM 581 O O . GLU A 1 73 ? -6.327 -7.927 -10.402 1.00 94.75 73 GLU A O 1
ATOM 586 N N . GLY A 1 74 ? -5.990 -8.265 -8.206 1.00 91.94 74 GLY A N 1
ATOM 587 C CA . GLY A 1 74 ? -4.776 -9.061 -8.360 1.00 91.94 74 GLY A CA 1
ATOM 588 C C . GLY A 1 74 ? -3.522 -8.198 -8.537 1.00 91.94 74 GLY A C 1
ATOM 589 O O . GLY A 1 74 ? -3.473 -7.050 -8.103 1.00 91.94 74 GLY A O 1
ATOM 590 N N . GLY A 1 75 ? -2.484 -8.772 -9.148 1.00 92.06 75 GLY A N 1
ATOM 591 C CA . GLY A 1 75 ? -1.172 -8.136 -9.309 1.00 92.06 75 GLY A CA 1
ATOM 592 C C . GLY A 1 75 ? -0.204 -8.443 -8.165 1.00 92.06 75 GLY A C 1
ATOM 593 O O . GLY A 1 75 ? -0.417 -9.378 -7.391 1.00 92.06 75 GLY A O 1
ATOM 594 N N . ASP A 1 76 ? 0.867 -7.657 -8.070 1.00 93.75 76 ASP A N 1
ATOM 595 C CA . ASP A 1 76 ? 1.951 -7.911 -7.110 1.00 93.75 76 ASP A CA 1
ATOM 596 C C . ASP A 1 76 ? 1.541 -7.568 -5.672 1.00 93.75 76 ASP A C 1
ATOM 598 O O . ASP A 1 76 ? 1.924 -8.264 -4.733 1.00 93.75 76 ASP A O 1
ATOM 602 N N . PHE A 1 77 ? 0.706 -6.537 -5.484 1.00 94.62 77 PHE A N 1
ATOM 603 C CA . PHE A 1 77 ? 0.313 -6.093 -4.145 1.00 94.62 77 PHE A CA 1
ATOM 604 C C . PHE A 1 77 ? -0.357 -7.201 -3.315 1.00 94.62 77 PHE A C 1
ATOM 606 O O . PHE A 1 77 ? 0.098 -7.441 -2.198 1.00 94.62 77 PHE A O 1
ATOM 613 N N . PRO A 1 78 ? -1.389 -7.924 -3.801 1.00 95.69 78 PRO A N 1
ATOM 614 C CA . PRO A 1 78 ? -1.994 -9.000 -3.017 1.00 95.69 78 PRO A CA 1
ATOM 615 C C . PRO A 1 78 ? -1.017 -10.132 -2.672 1.00 95.69 78 PRO A C 1
ATOM 617 O O . PRO A 1 78 ? -1.163 -10.751 -1.618 1.00 95.69 78 PRO A O 1
ATOM 620 N N . VAL A 1 79 ? -0.019 -10.393 -3.526 1.00 94.62 79 VAL A N 1
ATOM 621 C CA . VAL A 1 79 ? 1.020 -11.410 -3.294 1.00 94.62 79 VAL A CA 1
ATOM 622 C C . VAL A 1 79 ? 1.962 -10.968 -2.175 1.00 94.62 79 VAL A C 1
ATOM 624 O O . VAL A 1 79 ? 2.178 -11.723 -1.221 1.00 94.62 79 VAL A O 1
ATOM 627 N N . ASP A 1 80 ? 2.463 -9.734 -2.242 1.00 94.00 80 ASP A N 1
ATOM 628 C CA . ASP A 1 80 ? 3.306 -9.142 -1.200 1.00 94.00 80 ASP A CA 1
ATOM 629 C C . ASP A 1 80 ? 2.551 -9.055 0.129 1.00 94.00 80 ASP A C 1
ATOM 631 O O . ASP A 1 80 ? 3.073 -9.419 1.187 1.00 94.00 80 ASP A O 1
ATOM 635 N N . TYR A 1 81 ? 1.291 -8.626 0.073 1.00 94.88 81 TYR A N 1
ATOM 636 C CA . TYR A 1 81 ? 0.424 -8.489 1.233 1.00 94.88 81 TYR A CA 1
ATOM 637 C C . TYR A 1 81 ? 0.188 -9.832 1.916 1.00 94.88 81 TYR A C 1
ATOM 639 O O . TYR A 1 81 ? 0.433 -9.974 3.113 1.00 94.88 81 TYR A O 1
ATOM 647 N N . PHE A 1 82 ? -0.219 -10.848 1.152 1.00 94.56 82 PHE A N 1
ATOM 648 C CA . PHE A 1 82 ? -0.407 -12.200 1.667 1.00 94.56 82 PHE A CA 1
ATOM 649 C C . PHE A 1 82 ? 0.879 -12.750 2.285 1.00 94.56 82 PHE A C 1
ATOM 651 O O . PHE A 1 82 ? 0.850 -13.295 3.389 1.00 94.56 82 PHE A O 1
ATOM 658 N N . THR A 1 83 ? 2.013 -12.566 1.606 1.00 93.31 83 THR A N 1
ATOM 659 C CA . THR A 1 83 ? 3.311 -13.042 2.088 1.00 93.31 83 THR A CA 1
ATOM 660 C C . THR A 1 83 ? 3.659 -12.419 3.435 1.00 93.31 83 THR A C 1
ATOM 662 O O . THR A 1 83 ? 4.083 -13.139 4.332 1.00 93.31 83 THR A O 1
ATOM 665 N N . ASN A 1 84 ? 3.414 -11.122 3.626 1.00 91.56 84 ASN A N 1
ATOM 666 C CA . ASN A 1 84 ? 3.721 -10.442 4.886 1.00 91.56 84 ASN A CA 1
ATOM 667 C C . ASN A 1 84 ? 2.697 -10.719 5.999 1.00 91.56 84 ASN A C 1
ATOM 669 O O . ASN A 1 84 ? 3.066 -10.723 7.170 1.00 91.56 84 ASN A O 1
ATOM 673 N N . VAL A 1 85 ? 1.436 -11.012 5.666 1.00 90.38 85 VAL A N 1
ATOM 674 C CA . VAL A 1 85 ? 0.434 -11.444 6.657 1.00 90.38 85 VAL A CA 1
ATOM 675 C C . VAL A 1 85 ? 0.717 -12.869 7.149 1.00 90.38 85 VAL A C 1
ATOM 677 O O . VAL A 1 85 ? 0.597 -13.148 8.341 1.00 90.38 85 VAL A O 1
ATOM 680 N N . VAL A 1 86 ? 1.082 -13.785 6.246 1.00 89.44 86 VAL A N 1
ATOM 681 C CA . VAL A 1 86 ? 1.305 -15.206 6.573 1.00 89.44 86 VAL A CA 1
ATOM 682 C C . VAL A 1 86 ? 2.707 -15.455 7.120 1.00 89.44 86 VAL A C 1
ATOM 684 O O . VAL A 1 86 ? 2.882 -16.262 8.034 1.00 89.44 86 VAL A O 1
ATOM 687 N N . PHE A 1 87 ? 3.699 -14.744 6.591 1.00 88.31 87 PHE A N 1
ATOM 688 C CA . PHE A 1 87 ? 5.097 -14.827 6.995 1.00 88.31 87 PHE A CA 1
ATOM 689 C C . PHE A 1 87 ? 5.593 -13.439 7.417 1.00 88.31 87 PHE A C 1
ATOM 691 O O . PHE A 1 87 ? 6.350 -12.808 6.672 1.00 88.31 87 PHE A O 1
ATOM 698 N N . PRO A 1 88 ? 5.188 -12.953 8.609 1.00 75.62 88 PRO A N 1
ATOM 699 C CA . PRO A 1 88 ? 5.604 -11.645 9.088 1.00 75.62 88 PRO A CA 1
ATOM 700 C C . PRO A 1 88 ? 7.125 -11.544 9.079 1.00 75.62 88 PRO A C 1
ATOM 702 O O . PRO A 1 88 ? 7.819 -12.315 9.755 1.00 75.62 88 PRO A O 1
ATOM 705 N N . GLN A 1 89 ? 7.656 -10.597 8.309 1.00 65.62 89 GLN A N 1
ATOM 706 C CA . GLN A 1 89 ? 9.069 -10.266 8.393 1.00 65.62 89 GLN A CA 1
ATOM 707 C C . GLN A 1 89 ? 9.313 -9.683 9.783 1.00 65.62 89 GLN A C 1
ATOM 709 O O . GLN A 1 89 ? 8.624 -8.763 10.224 1.00 65.62 89 GLN A O 1
ATOM 714 N N . ARG A 1 90 ? 10.277 -10.249 10.515 1.00 57.19 90 ARG A N 1
ATOM 715 C CA . ARG A 1 90 ? 10.680 -9.690 11.80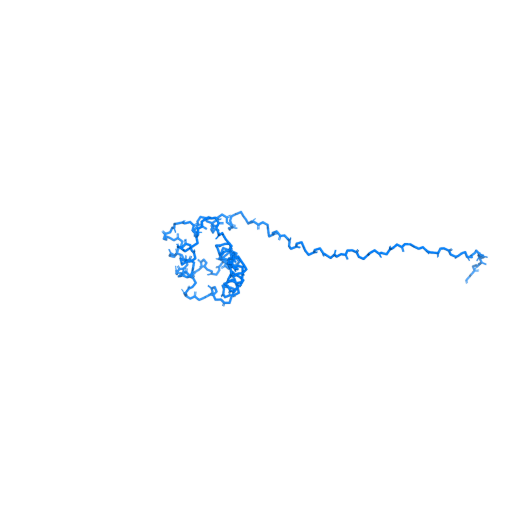6 1.00 57.19 90 ARG A CA 1
ATOM 716 C C . ARG A 1 90 ? 11.208 -8.280 11.522 1.00 57.19 90 ARG A C 1
ATOM 718 O O . ARG A 1 90 ? 12.142 -8.185 10.723 1.00 57.19 90 ARG A O 1
ATOM 725 N N . PRO A 1 91 ? 10.663 -7.213 12.139 1.00 55.66 91 PRO A N 1
ATOM 726 C CA . PRO A 1 91 ? 11.203 -5.882 11.930 1.00 55.66 91 PRO A CA 1
ATOM 727 C C . PRO A 1 91 ? 12.679 -5.944 12.306 1.00 55.66 91 PRO A C 1
ATOM 729 O O . PRO A 1 91 ? 13.030 -6.400 13.401 1.00 55.66 91 PRO A O 1
ATOM 732 N N . ALA A 1 92 ? 13.546 -5.595 11.354 1.00 52.28 92 ALA A N 1
ATOM 733 C CA . ALA A 1 92 ? 14.967 -5.465 11.607 1.00 52.28 92 ALA A CA 1
ATOM 734 C C . ALA A 1 92 ? 15.094 -4.412 12.705 1.00 52.28 92 ALA A C 1
ATOM 736 O O . ALA A 1 92 ? 14.892 -3.225 12.458 1.00 52.28 92 ALA A O 1
ATOM 737 N N . GLY A 1 93 ? 15.310 -4.880 13.937 1.00 46.03 93 GLY A N 1
ATOM 738 C CA . GLY A 1 93 ? 15.429 -4.024 15.101 1.00 46.03 93 GLY A CA 1
ATOM 739 C C . GLY A 1 93 ? 16.391 -2.902 14.766 1.00 46.03 93 GLY A C 1
ATOM 740 O O . GLY A 1 93 ? 17.511 -3.151 14.308 1.00 46.03 93 GLY A O 1
ATOM 741 N N . SER A 1 94 ? 15.914 -1.676 14.953 1.00 45.44 94 SER A N 1
ATOM 742 C CA . SER A 1 94 ? 16.721 -0.474 14.950 1.00 45.44 94 SER A CA 1
ATOM 743 C C . SER A 1 94 ? 18.007 -0.776 15.711 1.00 45.44 94 SER A C 1
ATOM 745 O O . SER A 1 94 ? 18.016 -0.957 16.929 1.00 45.44 94 SER A O 1
ATOM 747 N N . THR A 1 95 ? 19.120 -0.882 14.984 1.00 45.19 95 THR A N 1
ATOM 748 C CA . THR A 1 95 ? 20.439 -0.904 15.607 1.00 45.19 95 THR A CA 1
ATOM 749 C C . THR A 1 95 ? 20.697 0.523 16.058 1.00 45.19 95 THR A C 1
ATOM 751 O O . THR A 1 95 ? 21.438 1.280 15.440 1.00 45.19 95 THR A O 1
ATOM 754 N N . HIS A 1 96 ? 20.015 0.926 17.128 1.00 40.81 96 HIS A N 1
ATOM 755 C CA . HIS A 1 96 ? 20.410 2.079 17.894 1.00 40.81 96 HIS A CA 1
ATOM 756 C C . HIS A 1 96 ? 21.617 1.622 18.708 1.00 40.81 96 HIS A C 1
ATOM 758 O O . HIS A 1 96 ? 21.508 1.141 19.834 1.00 40.81 96 HIS A O 1
ATOM 764 N N . SER A 1 97 ? 22.787 1.693 18.080 1.00 42.72 97 SER A N 1
ATOM 765 C CA . SER A 1 97 ? 24.061 1.582 18.768 1.00 42.72 97 SER A CA 1
ATOM 766 C C . SER A 1 97 ? 24.169 2.760 19.736 1.00 42.72 97 SER A C 1
ATOM 768 O O . SER A 1 97 ? 24.632 3.841 19.375 1.00 42.72 97 SER A O 1
ATOM 770 N N . GLN A 1 98 ? 23.699 2.564 20.966 1.00 42.06 98 GLN A N 1
ATOM 771 C CA . GLN A 1 98 ? 24.198 3.309 22.112 1.00 42.06 98 GLN A CA 1
ATOM 772 C C . GLN A 1 98 ? 25.704 3.024 22.208 1.00 42.06 98 GLN A C 1
ATOM 774 O O . GLN A 1 98 ? 26.088 1.853 22.282 1.00 42.06 98 GLN A O 1
ATOM 779 N N . PRO A 1 99 ? 26.582 4.039 22.196 1.00 41.56 99 PRO A N 1
ATOM 780 C CA . PRO A 1 99 ? 27.970 3.825 22.551 1.00 41.56 99 PRO A CA 1
ATOM 781 C C . PRO A 1 99 ? 28.004 3.519 24.046 1.00 41.56 99 PRO A C 1
ATOM 783 O O . PRO A 1 99 ? 27.709 4.381 24.875 1.00 41.56 99 PRO A O 1
ATOM 786 N N . SER A 1 100 ? 28.339 2.277 24.384 1.00 45.28 100 SER A N 1
ATOM 787 C CA . SER A 1 100 ? 28.659 1.862 25.744 1.00 45.28 100 SER A CA 1
ATOM 788 C C . SER A 1 100 ? 29.731 2.792 26.308 1.00 45.28 100 SER A C 1
ATOM 790 O O . SER A 1 100 ? 30.868 2.808 25.834 1.00 45.28 100 SER A O 1
ATOM 792 N N . GLY A 1 101 ? 29.356 3.585 27.312 1.00 42.50 101 GLY A N 1
ATOM 793 C CA . GLY A 1 101 ? 30.285 4.385 28.093 1.00 42.50 101 GLY A CA 1
ATOM 794 C C . GLY A 1 101 ? 31.358 3.489 28.704 1.00 42.50 101 GLY A C 1
ATOM 795 O O . GLY A 1 101 ? 31.078 2.633 29.541 1.00 42.50 101 GLY A O 1
ATOM 796 N N . LEU A 1 102 ? 32.592 3.703 28.259 1.00 51.81 102 LEU A N 1
ATOM 797 C CA . LEU A 1 102 ? 33.820 3.230 28.879 1.00 51.81 102 LEU A CA 1
ATOM 798 C C . LEU A 1 102 ? 33.918 3.797 30.302 1.00 51.81 102 LEU A C 1
ATOM 800 O O . LEU A 1 102 ? 34.327 4.941 30.482 1.00 51.81 102 LEU A O 1
ATOM 804 N N . PHE A 1 103 ? 33.601 2.994 31.315 1.00 42.00 103 PHE A N 1
ATOM 805 C CA . PHE A 1 103 ? 34.133 3.202 32.661 1.00 42.00 103 PHE A CA 1
ATOM 806 C C . PHE A 1 103 ? 35.130 2.091 32.973 1.00 42.00 103 PHE A C 1
ATOM 808 O O . PHE A 1 103 ? 34.770 0.968 33.321 1.00 42.00 103 PHE A O 1
ATOM 815 N N . GLY A 1 104 ? 36.405 2.435 32.795 1.00 40.22 104 GLY A N 1
ATOM 816 C CA . GLY A 1 104 ? 37.541 1.699 33.323 1.00 40.22 104 GLY A CA 1
ATOM 817 C C . GLY A 1 104 ? 37.807 2.072 34.784 1.00 40.22 104 GLY A C 1
ATOM 818 O O . GLY A 1 104 ? 37.782 3.241 35.158 1.00 40.22 104 GLY A O 1
ATOM 819 N N . SER A 1 105 ? 38.045 1.021 35.563 1.00 43.69 105 SER A N 1
ATOM 820 C CA . SER A 1 105 ? 38.650 0.852 36.895 1.00 43.69 105 SER A CA 1
ATOM 821 C C . SER A 1 105 ? 39.692 1.932 37.279 1.00 43.69 105 SER A C 1
ATOM 823 O O . SER A 1 105 ? 40.351 2.482 36.410 1.00 43.69 105 SER A O 1
ATOM 825 N N . THR A 1 106 ? 40.029 2.275 38.529 1.00 44.75 106 THR A N 1
ATOM 826 C CA . THR A 1 106 ? 40.294 1.495 39.755 1.00 44.75 106 THR A CA 1
ATOM 827 C C . THR A 1 106 ? 40.628 2.512 40.863 1.00 44.75 106 THR A C 1
ATOM 829 O O . THR A 1 106 ? 41.248 3.522 40.544 1.00 44.75 106 THR A O 1
ATOM 832 N N . LEU A 1 107 ? 40.361 2.224 42.142 1.00 42.69 107 LEU A N 1
ATOM 833 C CA . LEU A 1 107 ? 41.328 2.463 43.235 1.00 42.69 107 LEU A CA 1
ATOM 834 C C . LEU A 1 107 ? 40.834 1.798 44.526 1.00 42.69 107 LEU A C 1
ATOM 836 O O . LEU A 1 107 ? 39.925 2.277 45.199 1.00 42.69 107 LEU A O 1
ATOM 840 N N . GLY A 1 108 ? 41.447 0.656 44.845 1.00 39.84 108 GLY A N 1
ATOM 841 C CA . GLY A 1 108 ? 41.349 0.027 46.154 1.00 39.84 108 GLY A CA 1
ATOM 842 C C . GLY A 1 108 ? 42.177 0.809 47.172 1.00 39.84 108 GLY A C 1
ATOM 843 O O . GLY A 1 108 ? 43.372 1.015 46.975 1.00 39.84 108 GLY A O 1
ATOM 844 N N . GLY A 1 109 ? 41.529 1.225 48.257 1.00 40.59 109 GLY A N 1
ATOM 845 C CA . GLY A 1 109 ? 42.148 1.797 49.446 1.00 40.59 109 GLY A CA 1
ATOM 846 C C . GLY A 1 109 ? 41.741 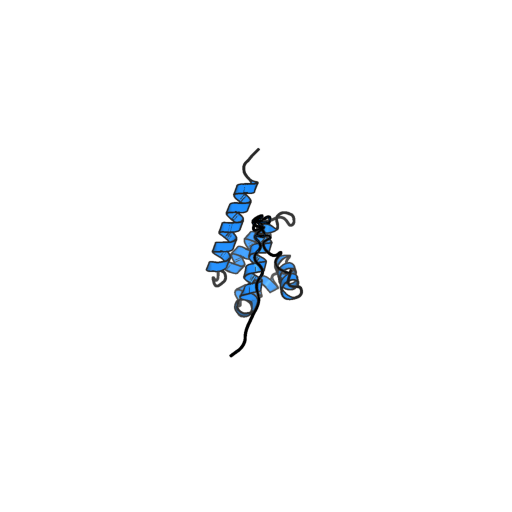0.978 50.666 1.00 40.59 109 GLY A C 1
ATOM 847 O O . GLY A 1 109 ? 40.569 0.888 51.012 1.00 40.59 109 GLY A O 1
ATOM 848 N N . THR A 1 110 ? 42.729 0.339 51.275 1.00 50.31 110 THR A N 1
ATOM 849 C CA . THR A 1 110 ? 42.685 -0.460 52.502 1.00 50.31 110 THR A CA 1
ATOM 850 C C . THR A 1 110 ? 42.066 0.275 53.694 1.00 50.31 110 THR A C 1
ATOM 852 O O . THR A 1 110 ? 42.485 1.389 53.990 1.00 50.31 110 THR A O 1
ATOM 855 N N . ASN A 1 111 ? 41.236 -0.406 54.494 1.00 45.75 111 ASN A N 1
ATOM 856 C CA . ASN A 1 111 ? 41.609 -0.632 55.894 1.00 45.75 111 ASN A CA 1
ATOM 857 C C . ASN A 1 111 ? 40.802 -1.734 56.590 1.00 45.75 111 ASN A C 1
ATOM 859 O O . ASN A 1 111 ? 39.590 -1.866 56.461 1.00 45.75 111 ASN A O 1
ATOM 863 N N . ARG A 1 112 ? 41.564 -2.532 57.332 1.00 45.06 112 ARG A N 1
ATOM 864 C CA . ARG A 1 112 ? 41.206 -3.674 58.168 1.00 45.06 112 ARG A CA 1
ATOM 865 C C . ARG A 1 112 ? 40.985 -3.163 59.592 1.00 45.06 112 ARG A C 1
ATOM 867 O O . ARG A 1 112 ? 41.907 -2.540 60.094 1.00 45.06 112 ARG A O 1
ATOM 874 N N . THR A 1 113 ? 39.878 -3.535 60.240 1.00 47.91 113 THR A N 1
ATOM 875 C CA . THR A 1 113 ? 39.835 -4.062 61.626 1.00 47.91 113 THR A CA 1
ATOM 876 C C . THR A 1 113 ? 38.408 -4.485 62.026 1.00 47.91 113 THR A C 1
ATOM 878 O O . THR A 1 113 ? 37.462 -3.709 61.998 1.00 47.91 113 THR A O 1
ATOM 881 N N . HIS A 1 114 ? 38.279 -5.760 62.397 1.00 45.88 114 HIS A N 1
ATOM 882 C CA . HIS A 1 114 ? 37.201 -6.370 63.196 1.00 45.88 114 HIS A CA 1
ATOM 883 C C . HIS A 1 114 ? 37.360 -6.002 64.695 1.00 45.88 114 HIS A C 1
ATOM 885 O O . HIS A 1 114 ? 38.408 -5.455 65.044 1.00 45.88 114 HIS A O 1
ATOM 891 N N . PRO A 1 115 ? 36.528 -6.512 65.635 1.00 58.44 115 PRO A N 1
ATOM 892 C CA . PRO A 1 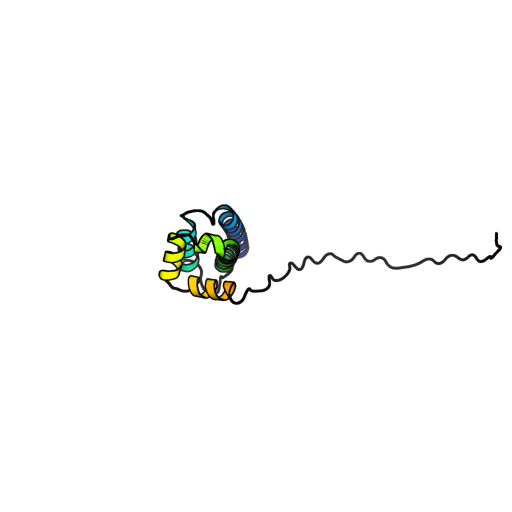115 ? 35.081 -6.806 65.637 1.00 58.44 115 PRO A CA 1
ATOM 893 C C . PRO A 1 115 ? 34.403 -6.274 66.936 1.00 58.44 115 PRO A C 1
ATOM 895 O O . PRO A 1 115 ? 35.074 -5.731 67.806 1.00 58.44 115 PRO A O 1
ATOM 898 N N . THR A 1 116 ? 33.094 -6.487 67.134 1.00 47.47 116 THR A N 1
ATOM 899 C CA . THR A 1 116 ? 32.509 -7.267 68.263 1.00 47.47 116 THR A CA 1
ATOM 900 C C . THR A 1 116 ? 30.993 -7.076 68.392 1.00 47.47 116 THR A C 1
ATOM 902 O O . THR A 1 116 ? 30.418 -6.100 67.927 1.00 47.47 116 THR A O 1
ATOM 905 N N . TRP A 1 117 ? 30.365 -8.098 68.969 1.00 43.62 117 TRP A N 1
ATOM 906 C CA . TRP A 1 117 ? 28.935 -8.375 69.027 1.00 43.62 117 TRP A CA 1
ATOM 907 C C . TRP A 1 117 ? 28.241 -7.746 70.246 1.00 43.62 117 TRP A C 1
ATOM 909 O O . TRP A 1 117 ? 28.682 -7.994 71.369 1.00 43.62 117 TRP A O 1
ATOM 919 N N . ARG A 1 118 ? 27.110 -7.063 70.035 1.00 46.41 118 ARG A N 1
ATOM 920 C CA . ARG A 1 118 ? 25.796 -7.267 70.686 1.00 46.41 118 ARG A CA 1
ATOM 921 C C . ARG A 1 118 ? 24.793 -6.233 70.194 1.00 46.41 118 ARG A C 1
ATOM 923 O O . ARG A 1 118 ? 25.218 -5.088 69.946 1.00 46.41 118 ARG A O 1
#

Secondary structure (DSSP, 8-state):
---HHHHHHHHHHHHHHHHHHHTTSTTHHHHHHHHHHHS-TT--HHHHHHHHHHHHTHHHHTT-HHHHHHHHH-SHHHHHHHHHHHSPPPP---------------------------

Foldseek 3Di:
DDPVVVVLVVVLVVLLVCCLVDVVPLCLLVVLVVCQVPDDPVRCSNVVSSLVSCLVCVVPLVVDPSSVVSCVVDDDSVVSNVCCNVPPDDPPPPPPPDPPDDDDDDDDDDDDDDDDDD